Protein AF-A0A8B3NMQ1-F1 (afdb_monomer)

Nearest PDB structures (foldseek):
  6d0g-assembly1_A  TM=8.238E-01  e=6.056E-02  Acinetobacter baumannii

Mean predicted aligned error: 4.78 Å

Sequence (65 aa):
IVVSSERGAHFMLFGGASLGSKRYIWWNFVSSSKERIEQAKEEWKTGRFDIVPGDEEEFIPLPEG

Structure (mmCIF, N/CA/C/O backbone):
data_AF-A0A8B3NMQ1-F1
#
_entry.id   AF-A0A8B3NMQ1-F1
#
loop_
_atom_site.group_PDB
_atom_site.id
_atom_site.type_symbol
_atom_site.label_atom_id
_atom_site.label_alt_id
_atom_site.label_comp_id
_atom_site.label_asym_id
_atom_site.label_entity_id
_atom_site.label_seq_id
_atom_site.pdbx_PDB_ins_code
_atom_site.Cartn_x
_atom_site.Cartn_y
_atom_site.Cartn_z
_atom_site.occupancy
_atom_site.B_iso_or_equiv
_atom_site.auth_seq_id
_atom_site.auth_comp_id
_atom_site.auth_asym_id
_atom_site.auth_atom_id
_atom_site.pdbx_PDB_model_num
ATOM 1 N N . ILE A 1 1 ? 19.337 0.667 -20.837 1.00 86.31 1 ILE A N 1
ATOM 2 C CA . ILE A 1 1 ? 19.079 -0.698 -20.316 1.00 86.31 1 ILE A CA 1
ATOM 3 C C . ILE A 1 1 ? 19.232 -1.641 -21.494 1.00 86.31 1 ILE A C 1
ATOM 5 O O . ILE A 1 1 ? 18.646 -1.354 -22.529 1.00 86.31 1 ILE A O 1
ATOM 9 N N . VAL A 1 2 ? 20.061 -2.679 -21.375 1.00 93.75 2 VAL A N 1
ATOM 10 C CA . VAL A 1 2 ? 20.259 -3.678 -22.437 1.00 93.75 2 VAL A CA 1
ATOM 11 C C . VAL A 1 2 ? 19.723 -5.011 -21.928 1.00 93.75 2 VAL A C 1
ATOM 13 O O . VAL A 1 2 ? 20.069 -5.419 -20.822 1.00 93.75 2 VAL A O 1
ATOM 16 N N . VAL A 1 3 ? 18.867 -5.653 -22.721 1.00 94.06 3 VAL A N 1
ATOM 17 C CA . VAL A 1 3 ? 18.310 -6.988 -22.462 1.00 94.06 3 VAL A CA 1
ATOM 18 C C . VAL A 1 3 ? 18.627 -7.854 -23.677 1.00 94.06 3 VAL A C 1
ATOM 20 O O . VAL A 1 3 ? 18.369 -7.436 -24.804 1.00 94.06 3 VAL A O 1
ATOM 23 N N . SER A 1 4 ? 19.186 -9.041 -23.461 1.00 95.31 4 SER A N 1
ATOM 24 C CA . SER A 1 4 ? 19.488 -10.011 -24.517 1.00 95.31 4 SER A CA 1
ATOM 25 C C . SER A 1 4 ? 19.012 -11.408 -24.118 1.00 95.31 4 SER A C 1
ATOM 27 O O . SER A 1 4 ? 18.982 -11.756 -22.939 1.00 95.31 4 SER A O 1
ATOM 29 N N . SER A 1 5 ? 18.619 -12.209 -25.110 1.00 96.88 5 SER A N 1
ATOM 30 C CA . SER A 1 5 ? 18.312 -13.630 -24.938 1.00 96.88 5 SER A CA 1
ATOM 31 C C . SER A 1 5 ? 18.729 -14.415 -26.179 1.00 96.88 5 SER A C 1
ATOM 33 O O . SER A 1 5 ? 18.493 -13.971 -27.300 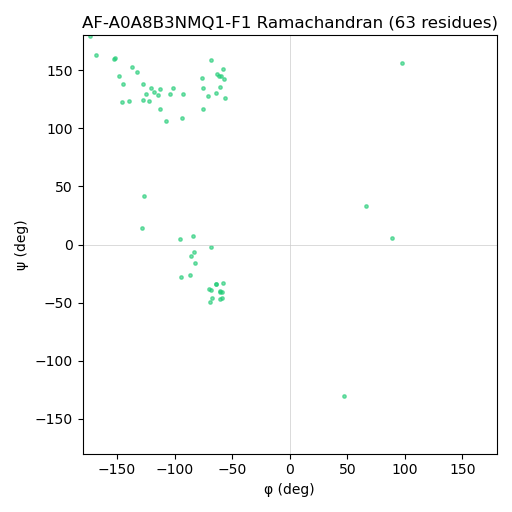1.00 96.88 5 SER A O 1
ATOM 35 N N . GLU A 1 6 ? 19.321 -15.591 -25.973 1.00 95.19 6 GLU 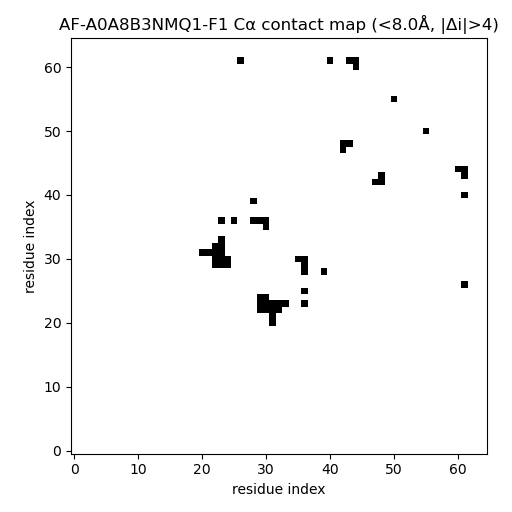A N 1
ATOM 36 C CA . GLU A 1 6 ? 19.786 -16.487 -27.041 1.00 95.19 6 GLU A CA 1
ATOM 37 C C . GLU A 1 6 ? 18.692 -17.432 -27.557 1.00 95.19 6 GLU A C 1
ATOM 39 O O . GLU A 1 6 ? 18.753 -17.893 -28.692 1.00 95.19 6 GLU A O 1
ATOM 44 N N . ARG A 1 7 ? 17.689 -17.746 -26.726 1.00 95.75 7 ARG A N 1
ATOM 45 C CA . ARG A 1 7 ? 16.636 -18.738 -27.033 1.00 95.75 7 ARG A CA 1
ATOM 46 C C . ARG A 1 7 ? 15.212 -18.199 -26.840 1.00 95.75 7 ARG A C 1
ATOM 48 O O . ARG A 1 7 ? 14.258 -18.970 -26.831 1.00 95.75 7 ARG A O 1
ATOM 55 N N . GLY A 1 8 ? 15.074 -16.879 -26.711 1.00 95.12 8 GLY A N 1
ATOM 56 C CA . GLY A 1 8 ? 13.813 -16.186 -26.431 1.00 95.12 8 GLY A CA 1
ATOM 57 C C . GLY A 1 8 ? 13.629 -15.854 -24.947 1.00 95.12 8 GLY A C 1
ATOM 58 O O . GLY A 1 8 ? 14.255 -16.450 -24.071 1.00 95.12 8 GLY A O 1
ATOM 59 N N . ALA A 1 9 ? 12.820 -14.840 -24.651 1.00 95.75 9 ALA A N 1
ATOM 60 C CA . ALA A 1 9 ? 12.483 -14.440 -23.287 1.00 95.75 9 ALA A CA 1
ATOM 61 C C . ALA A 1 9 ? 11.062 -13.869 -23.240 1.00 95.75 9 ALA A C 1
ATOM 63 O O . ALA A 1 9 ? 10.648 -13.170 -24.162 1.00 95.75 9 ALA A O 1
ATOM 64 N N . HIS A 1 10 ? 10.351 -14.122 -22.141 1.00 96.38 10 HIS A N 1
ATOM 65 C CA . HIS A 1 10 ? 9.148 -13.385 -21.765 1.00 96.38 10 HIS A CA 1
ATOM 66 C C . HIS A 1 10 ? 9.529 -12.498 -20.578 1.00 96.38 10 HIS A C 1
ATOM 68 O O . HIS A 1 10 ? 9.797 -13.007 -19.491 1.00 96.38 10 HIS A O 1
ATOM 74 N N . PHE A 1 11 ? 9.651 -11.188 -20.803 1.00 95.19 11 PHE A N 1
ATOM 75 C CA . PHE A 1 11 ? 10.094 -10.251 -19.772 1.00 95.19 11 PHE A CA 1
ATOM 76 C C . PHE A 1 11 ? 9.253 -8.976 -19.772 1.00 95.19 11 PHE A C 1
ATOM 78 O O . PHE A 1 11 ? 8.722 -8.565 -20.802 1.00 95.19 11 PHE A O 1
ATOM 85 N N . MET A 1 12 ? 9.175 -8.339 -18.604 1.00 96.38 12 MET A N 1
ATOM 86 C CA . MET A 1 12 ? 8.602 -7.011 -18.422 1.00 96.38 12 MET A CA 1
ATOM 87 C C . MET A 1 12 ? 9.696 -6.082 -17.903 1.00 96.38 12 MET A C 1
ATOM 89 O O . MET A 1 12 ? 10.392 -6.406 -16.942 1.00 96.38 12 MET A O 1
ATOM 93 N N . LEU A 1 13 ? 9.832 -4.919 -18.534 1.00 95.69 13 LEU A N 1
ATOM 94 C CA . LEU A 1 13 ? 10.640 -3.818 -18.031 1.00 95.69 13 LEU A CA 1
ATOM 95 C C . LEU A 1 13 ? 9.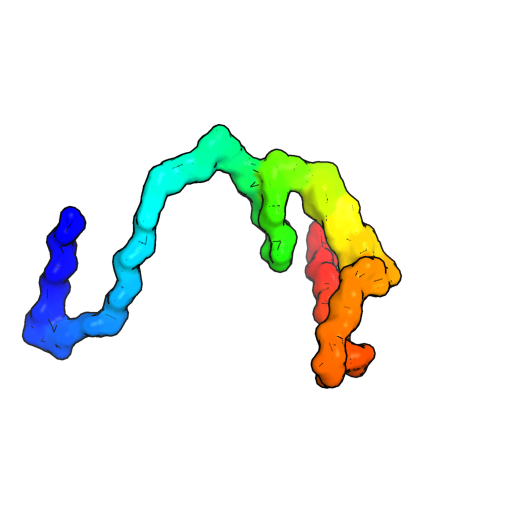697 -2.676 -17.656 1.00 95.69 13 LEU A C 1
ATOM 97 O O . LEU A 1 13 ? 9.020 -2.125 -18.520 1.00 95.69 13 LEU A O 1
ATOM 101 N N . PHE A 1 14 ? 9.661 -2.326 -16.374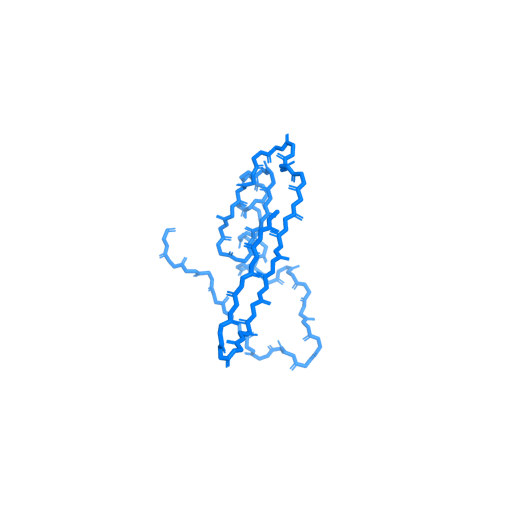 1.00 95.56 14 PHE A N 1
ATOM 102 C CA . PHE A 1 14 ? 8.858 -1.226 -15.853 1.00 95.56 14 PHE A CA 1
ATOM 103 C C . PHE A 1 14 ? 9.744 -0.291 -15.032 1.00 95.56 14 PHE A C 1
ATOM 105 O O . PHE A 1 14 ? 10.599 -0.737 -14.268 1.00 95.56 14 PHE A O 1
ATOM 112 N N . GLY A 1 15 ? 9.550 1.012 -15.204 1.00 94.19 15 GLY A N 1
ATOM 113 C CA . GLY A 1 15 ? 10.308 2.036 -14.502 1.00 94.19 15 GLY A CA 1
ATOM 114 C C . GLY A 1 15 ? 9.678 3.412 -14.677 1.00 94.19 15 GLY A C 1
ATOM 115 O O . GLY A 1 15 ? 8.858 3.631 -15.565 1.00 94.19 15 GLY A O 1
ATOM 116 N N . GLY A 1 16 ? 10.073 4.340 -13.815 1.00 93.25 16 GLY A N 1
ATOM 117 C CA . GLY A 1 16 ? 9.586 5.712 -13.798 1.00 93.25 16 GLY A CA 1
ATOM 118 C C . GLY A 1 16 ? 10.363 6.540 -12.781 1.00 93.25 16 GLY A C 1
ATOM 119 O O . GLY A 1 16 ? 11.261 6.028 -12.109 1.00 93.25 16 GLY A O 1
ATOM 120 N N . ALA A 1 17 ? 10.025 7.823 -12.672 1.00 94.81 17 ALA A N 1
ATOM 121 C CA . ALA A 1 17 ? 10.573 8.673 -11.622 1.00 94.81 17 ALA A CA 1
ATOM 122 C C . ALA A 1 17 ? 10.250 8.100 -10.230 1.00 94.81 17 ALA A C 1
ATOM 124 O O . ALA A 1 17 ? 9.227 7.436 -10.037 1.00 94.81 17 ALA A O 1
ATOM 125 N N . SER A 1 18 ? 11.111 8.376 -9.250 1.00 91.56 18 SER A N 1
ATOM 126 C CA . SER A 1 18 ? 10.815 8.037 -7.861 1.00 91.56 18 SER A CA 1
ATOM 127 C C . SER A 1 18 ? 9.539 8.746 -7.401 1.00 91.56 18 SER A C 1
ATOM 129 O O . SER A 1 18 ? 9.252 9.882 -7.784 1.00 91.56 18 SER A O 1
ATOM 131 N N . LEU A 1 19 ? 8.761 8.076 -6.550 1.00 89.62 19 LEU A N 1
ATOM 132 C CA . LEU A 1 19 ? 7.626 8.721 -5.901 1.00 89.62 19 LEU A CA 1
ATOM 133 C C . LEU A 1 19 ? 8.147 9.839 -4.988 1.00 89.62 19 LEU A C 1
ATOM 135 O O . LEU A 1 19 ? 9.034 9.611 -4.169 1.00 89.62 19 LEU A O 1
ATOM 139 N N . GLY A 1 20 ? 7.572 11.040 -5.102 1.00 91.06 20 GLY A N 1
ATOM 140 C CA . GLY A 1 20 ? 8.006 12.225 -4.346 1.00 91.06 20 GLY A CA 1
ATOM 141 C C . GLY A 1 20 ? 7.747 12.169 -2.835 1.00 91.06 20 GLY A C 1
ATOM 142 O O . GLY A 1 20 ? 8.092 13.099 -2.114 1.00 91.06 20 GLY A O 1
ATOM 143 N N . SER A 1 21 ? 7.125 11.101 -2.335 1.00 90.69 21 SER A N 1
ATOM 144 C CA . SER A 1 21 ? 6.904 10.887 -0.907 1.00 90.69 21 SER A CA 1
ATOM 145 C C . SER A 1 21 ? 6.801 9.403 -0.577 1.00 90.69 21 SER A C 1
ATOM 147 O O . SER A 1 21 ? 6.507 8.568 -1.437 1.00 90.69 21 SER A O 1
ATOM 149 N N . LYS A 1 22 ? 7.028 9.072 0.699 1.00 93.50 22 LYS A N 1
ATOM 150 C CA . LYS A 1 22 ? 6.896 7.707 1.211 1.00 93.50 22 LYS A CA 1
ATOM 151 C C . LYS A 1 22 ? 5.485 7.172 0.948 1.00 93.50 22 LYS A C 1
ATOM 153 O O . LYS A 1 22 ? 4.495 7.902 1.038 1.00 93.50 22 LYS A O 1
ATOM 158 N N . ARG A 1 23 ? 5.395 5.886 0.623 1.00 95.75 23 ARG A N 1
ATOM 159 C CA . ARG A 1 23 ? 4.141 5.134 0.625 1.00 95.75 23 ARG A CA 1
ATOM 160 C C . ARG A 1 23 ? 4.197 4.102 1.736 1.00 95.75 23 ARG A C 1
ATOM 162 O O . ARG A 1 23 ? 5.204 3.421 1.915 1.00 95.75 23 ARG A O 1
ATOM 169 N N . TYR A 1 24 ? 3.121 4.041 2.493 1.00 97.12 24 TYR A N 1
ATOM 170 C CA . TYR A 1 24 ? 2.811 2.959 3.400 1.00 97.12 24 TYR A CA 1
ATOM 171 C C . TYR A 1 24 ? 1.954 1.970 2.619 1.00 97.12 24 TYR A C 1
ATOM 173 O O . TYR A 1 24 ? 1.001 2.369 1.951 1.00 97.12 24 TYR A O 1
ATOM 181 N N . ILE A 1 25 ? 2.352 0.704 2.663 1.00 97.12 25 ILE A N 1
ATOM 182 C CA . ILE A 1 25 ? 1.658 -0.408 2.023 1.00 97.12 25 ILE A CA 1
ATOM 183 C C . ILE A 1 25 ? 1.346 -1.394 3.138 1.00 97.12 25 ILE A C 1
ATOM 185 O O . ILE A 1 25 ? 2.252 -1.802 3.867 1.00 97.12 25 ILE A O 1
ATOM 189 N N . TRP A 1 26 ? 0.074 -1.730 3.298 1.00 96.56 26 TRP A N 1
ATOM 190 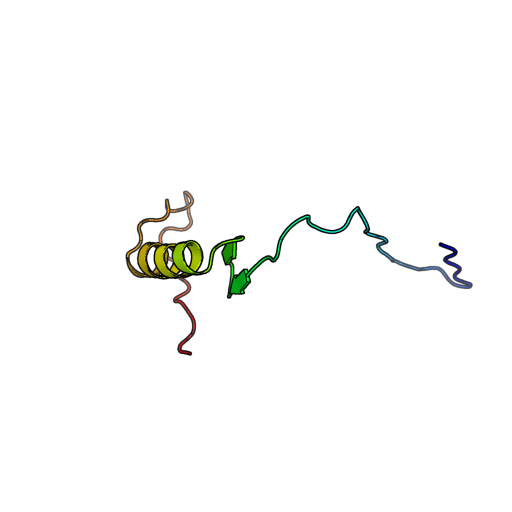C CA . TRP A 1 26 ? -0.386 -2.730 4.249 1.00 96.56 26 TRP A CA 1
ATOM 191 C C . TRP A 1 26 ? -1.577 -3.453 3.633 1.00 96.56 26 TRP A C 1
ATOM 193 O O . TRP A 1 26 ? -2.555 -2.803 3.264 1.00 96.56 26 TRP A O 1
ATOM 203 N N . TRP A 1 27 ? -1.486 -4.780 3.505 1.00 95.75 27 TRP A N 1
ATOM 204 C CA . TRP A 1 27 ? -2.469 -5.577 2.767 1.00 95.75 27 TRP A CA 1
ATOM 205 C C . TRP A 1 27 ? -2.771 -4.937 1.393 1.00 95.75 27 TRP A C 1
ATOM 207 O O . TRP A 1 27 ? -1.840 -4.555 0.682 1.00 95.75 27 TRP A O 1
ATOM 217 N N . ASN A 1 28 ? -4.044 -4.759 1.047 1.00 96.25 28 ASN A N 1
ATOM 218 C CA . ASN A 1 28 ? -4.496 -4.128 -0.192 1.00 96.25 28 ASN A CA 1
ATOM 219 C C . ASN A 1 28 ? -4.550 -2.587 -0.123 1.00 96.25 28 ASN A C 1
ATOM 221 O O . ASN A 1 28 ? -5.032 -1.946 -1.056 1.00 96.25 28 ASN A O 1
ATOM 225 N N . PHE A 1 29 ? -4.061 -1.961 0.955 1.00 97.00 29 PHE A N 1
ATOM 226 C CA . PHE A 1 29 ? -4.093 -0.508 1.134 1.00 97.00 29 PHE A CA 1
ATOM 227 C C . PHE A 1 29 ? -2.730 0.141 0.898 1.00 97.00 29 PHE A C 1
ATOM 229 O O . PHE A 1 29 ? -1.718 -0.229 1.498 1.00 97.00 29 PHE A O 1
ATOM 236 N N . VAL A 1 30 ? -2.727 1.184 0.064 1.00 97.50 30 VAL A N 1
ATOM 237 C CA . VAL A 1 30 ? -1.552 2.009 -0.232 1.00 97.50 30 VAL A CA 1
ATOM 238 C C . VAL A 1 30 ? -1.893 3.476 -0.005 1.00 97.50 30 VAL A C 1
ATOM 240 O O . VAL A 1 30 ? -2.831 4.003 -0.594 1.00 97.50 30 VAL A O 1
ATOM 243 N N . SER A 1 31 ? -1.118 4.163 0.832 1.00 97.00 31 SER A N 1
ATOM 244 C CA . SER A 1 31 ? -1.324 5.587 1.121 1.00 97.00 31 SER A CA 1
ATOM 245 C C . SER A 1 31 ? -0.019 6.282 1.501 1.00 97.00 31 SER A C 1
ATOM 247 O O . SER A 1 31 ? 0.951 5.645 1.900 1.00 97.00 31 SER A O 1
ATOM 249 N N . SER A 1 32 ? 0.026 7.609 1.403 1.00 96.44 32 SER A N 1
ATOM 250 C CA . SER A 1 32 ? 1.101 8.423 1.987 1.00 96.44 32 SER A CA 1
ATOM 251 C C . SER A 1 32 ? 0.896 8.744 3.475 1.00 96.44 32 SER A C 1
ATOM 253 O O . SER A 1 32 ? 1.800 9.301 4.088 1.00 96.44 32 SER A O 1
ATOM 255 N N . SER A 1 33 ? -0.255 8.396 4.062 1.00 96.75 33 SER A N 1
ATOM 256 C CA . SER A 1 33 ? -0.580 8.571 5.488 1.00 96.75 33 SER A CA 1
ATOM 257 C C . SER A 1 33 ? -0.890 7.220 6.130 1.00 96.75 33 SER A C 1
ATOM 259 O O . SER A 1 33 ? -1.641 6.422 5.564 1.00 96.75 33 SER A O 1
ATOM 261 N N . LYS A 1 34 ? -0.328 6.973 7.320 1.00 96.50 34 LYS A N 1
ATOM 262 C CA . LYS A 1 34 ? -0.641 5.773 8.111 1.00 96.50 34 LYS A CA 1
ATOM 263 C C . LYS A 1 34 ? -2.058 5.835 8.670 1.00 96.50 34 LYS A C 1
ATOM 265 O O . LYS A 1 34 ? -2.760 4.835 8.666 1.00 96.50 34 LYS A O 1
ATOM 270 N N . GLU A 1 35 ? -2.491 7.016 9.086 1.00 97.88 35 GLU A N 1
ATOM 271 C CA . GLU A 1 35 ? -3.812 7.275 9.658 1.00 97.88 35 GLU A CA 1
ATOM 272 C C . GLU A 1 35 ? -4.910 6.924 8.651 1.00 97.88 35 GLU A C 1
ATOM 274 O O . GLU A 1 35 ? -5.896 6.283 9.005 1.00 97.88 35 GLU A O 1
ATOM 279 N N . ARG A 1 36 ? -4.701 7.248 7.365 1.00 97.56 36 ARG A N 1
ATOM 280 C CA . ARG A 1 36 ? -5.632 6.851 6.302 1.00 97.56 36 ARG A CA 1
ATOM 281 C C . ARG A 1 36 ? -5.709 5.333 6.124 1.00 97.56 36 ARG A C 1
ATOM 283 O O . ARG A 1 36 ? -6.782 4.833 5.795 1.00 97.56 36 ARG A O 1
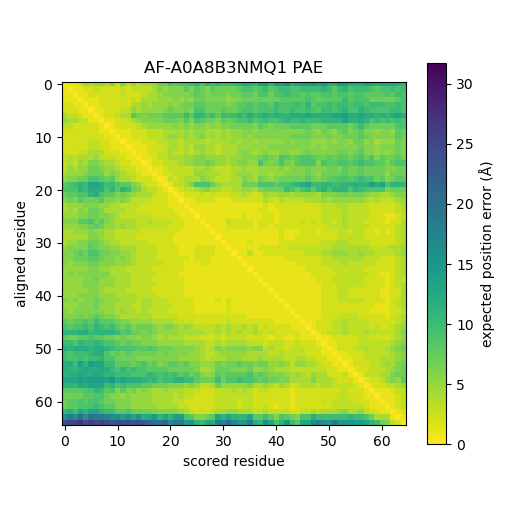ATOM 290 N N . ILE A 1 37 ? -4.602 4.613 6.331 1.00 97.88 37 ILE A N 1
ATOM 291 C CA . ILE A 1 37 ? -4.597 3.145 6.297 1.00 97.88 37 ILE A CA 1
ATOM 292 C C . ILE A 1 37 ? -5.388 2.591 7.479 1.00 97.88 37 ILE A C 1
ATOM 294 O O . ILE A 1 37 ? -6.236 1.739 7.259 1.00 97.88 37 ILE A O 1
ATOM 298 N N . GLU A 1 38 ? -5.182 3.092 8.698 1.00 97.31 38 GLU A N 1
ATOM 299 C CA . GLU A 1 38 ? -5.967 2.643 9.859 1.00 97.31 38 GLU A CA 1
ATOM 300 C C . GLU A 1 38 ? -7.465 2.921 9.676 1.00 97.31 38 GLU A C 1
ATOM 302 O O . GLU A 1 38 ? -8.289 2.048 9.934 1.00 97.31 38 GLU A O 1
ATOM 307 N N . GLN A 1 39 ? -7.827 4.082 9.124 1.00 97.94 39 GLN A N 1
ATOM 308 C CA . GLN A 1 39 ? -9.212 4.364 8.749 1.00 97.94 39 GLN A CA 1
ATOM 309 C C . GLN A 1 39 ? -9.747 3.342 7.732 1.00 97.94 39 GLN A C 1
ATOM 311 O O . GLN A 1 39 ? -10.850 2.833 7.907 1.00 97.94 39 GLN A O 1
ATOM 316 N N . ALA A 1 40 ? -8.973 3.016 6.690 1.00 97.44 40 ALA A N 1
ATOM 317 C CA . ALA A 1 40 ? -9.379 2.040 5.679 1.00 97.44 40 ALA A CA 1
ATOM 318 C C . ALA A 1 40 ? -9.548 0.628 6.266 1.00 97.44 40 ALA A C 1
ATOM 320 O O . ALA A 1 40 ? -10.444 -0.103 5.853 1.00 97.44 40 ALA A O 1
ATOM 321 N N . LYS A 1 41 ? -8.743 0.248 7.267 1.00 96.44 41 LYS A N 1
ATOM 322 C CA . LYS A 1 41 ? -8.935 -1.014 7.993 1.00 96.44 41 LYS A CA 1
ATOM 323 C C . LYS A 1 41 ? -10.291 -1.061 8.687 1.00 96.44 41 LYS A C 1
ATOM 325 O O . LYS A 1 41 ? -10.994 -2.058 8.565 1.00 96.44 41 LYS A O 1
ATOM 330 N N . GLU A 1 42 ? -10.667 -0.000 9.394 1.00 96.69 42 GLU A N 1
ATOM 331 C CA . GLU A 1 42 ? -11.959 0.054 10.084 1.00 96.69 42 GLU A CA 1
ATOM 332 C C . GLU A 1 42 ? -13.127 0.121 9.095 1.00 96.69 42 GLU A C 1
ATOM 334 O O . GLU A 1 42 ? -14.127 -0.572 9.275 1.00 96.69 42 GLU A O 1
ATOM 339 N N . GLU A 1 43 ? -12.987 0.875 8.003 1.00 96.81 43 GLU A N 1
ATOM 340 C CA . GLU A 1 43 ? -13.965 0.899 6.907 1.00 96.81 43 GLU A CA 1
ATOM 341 C C . GLU A 1 43 ? -14.161 -0.496 6.296 1.00 96.81 43 GLU A C 1
ATOM 343 O O . GLU A 1 43 ? -15.297 -0.902 6.066 1.00 96.81 43 GLU A O 1
ATOM 348 N N . TRP A 1 44 ? -13.087 -1.267 6.107 1.00 95.94 44 TRP A N 1
ATOM 349 C CA . TRP A 1 44 ? -13.166 -2.634 5.588 1.00 95.94 44 TRP A CA 1
ATOM 350 C C . TRP A 1 44 ? -13.815 -3.598 6.576 1.00 95.94 44 TRP A C 1
ATOM 352 O O . TRP A 1 44 ? -14.766 -4.289 6.223 1.00 95.94 44 TRP A O 1
ATOM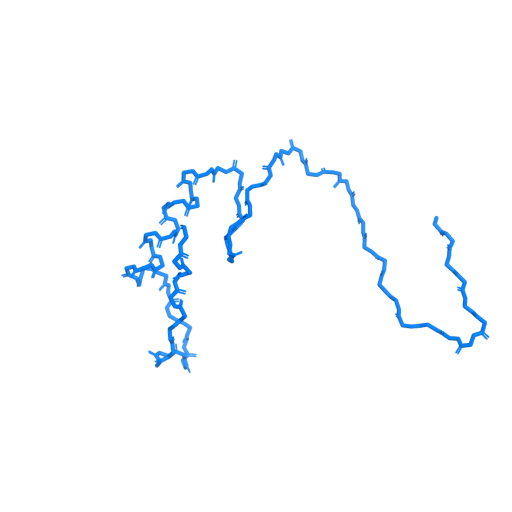 362 N N . LYS A 1 45 ? -13.366 -3.600 7.837 1.00 94.19 45 LYS A N 1
ATOM 363 C CA . LYS A 1 45 ? -13.953 -4.442 8.894 1.00 94.19 45 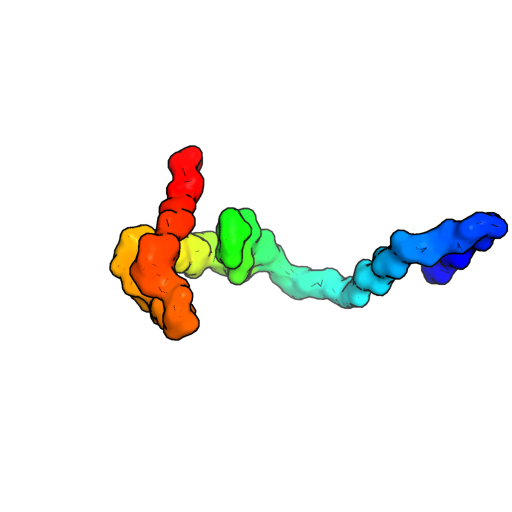LYS A CA 1
ATOM 364 C C . LYS A 1 45 ? -15.442 -4.172 9.104 1.00 94.19 45 LYS A C 1
ATOM 366 O O . LYS A 1 45 ? -16.171 -5.080 9.482 1.00 94.19 45 LYS A O 1
ATOM 371 N N . THR A 1 4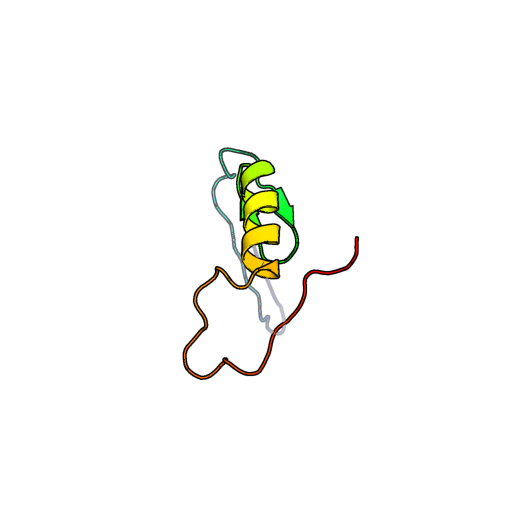6 ? -15.878 -2.928 8.908 1.00 94.62 46 THR A N 1
ATOM 372 C CA . THR A 1 46 ? -17.273 -2.513 9.121 1.00 94.62 46 THR A CA 1
ATOM 373 C C . THR A 1 46 ? -18.122 -2.527 7.849 1.00 94.62 46 THR A C 1
ATOM 375 O O . THR A 1 46 ? -19.279 -2.118 7.911 1.00 94.62 46 THR A O 1
ATOM 378 N N . GLY A 1 47 ? -17.583 -2.986 6.711 1.00 92.81 47 GLY A N 1
ATOM 379 C CA . GLY A 1 47 ? -18.332 -3.096 5.454 1.00 92.81 47 GLY A CA 1
ATOM 380 C C . GLY A 1 47 ? -18.751 -1.748 4.857 1.00 92.81 47 GLY A C 1
ATOM 381 O O . GLY A 1 47 ? -19.823 -1.639 4.276 1.00 92.81 47 GLY A O 1
ATOM 382 N N . ARG A 1 48 ? -17.941 -0.695 5.038 1.00 94.69 48 ARG A N 1
ATOM 383 C CA . ARG A 1 48 ? -18.211 0.654 4.498 1.00 94.69 48 ARG A CA 1
ATOM 384 C C . ARG A 1 48 ? -17.722 0.866 3.068 1.00 94.69 48 ARG A C 1
ATOM 386 O O . ARG A 1 48 ? -18.010 1.912 2.494 1.00 94.69 48 ARG A O 1
ATOM 393 N N . PHE A 1 49 ? -16.946 -0.067 2.526 1.00 93.19 49 PHE A N 1
ATOM 394 C CA . PHE A 1 49 ? -16.635 -0.067 1.101 1.00 93.19 49 PHE A CA 1
ATOM 395 C C . PHE A 1 49 ? -17.839 -0.586 0.322 1.00 93.19 49 PHE A C 1
ATOM 397 O O . PHE A 1 49 ? -18.523 -1.499 0.781 1.00 93.19 49 PHE A O 1
ATOM 404 N N . ASP A 1 50 ? -18.078 -0.002 -0.849 1.00 92.69 50 ASP A N 1
ATOM 405 C CA . ASP A 1 50 ? -19.143 -0.458 -1.733 1.00 92.69 50 ASP A CA 1
ATOM 406 C C . ASP A 1 50 ? -18.901 -1.914 -2.141 1.00 92.69 50 ASP A C 1
ATOM 408 O O . ASP A 1 50 ? -17.784 -2.302 -2.497 1.00 92.69 50 ASP A O 1
ATOM 412 N N . ILE A 1 51 ? -19.966 -2.711 -2.094 1.00 91.75 51 ILE A N 1
ATOM 413 C CA . ILE A 1 51 ? -19.938 -4.098 -2.547 1.00 91.75 51 ILE A CA 1
ATOM 414 C C . ILE A 1 51 ? -19.949 -4.101 -4.075 1.00 91.75 51 ILE A C 1
ATOM 416 O O . ILE A 1 51 ? -20.718 -3.371 -4.711 1.00 91.75 51 ILE A O 1
ATOM 420 N N . VAL A 1 52 ? -19.083 -4.917 -4.671 1.00 90.81 52 VAL A N 1
ATOM 421 C CA . VAL A 1 52 ? -19.065 -5.107 -6.120 1.00 90.81 52 VAL A CA 1
ATOM 422 C C . VAL A 1 52 ? -20.312 -5.909 -6.514 1.00 90.81 52 VAL A C 1
ATOM 424 O O . VAL A 1 52 ? -20.546 -6.965 -5.932 1.00 90.81 52 VAL A O 1
ATOM 427 N N . PRO A 1 53 ? -21.122 -5.449 -7.487 1.00 93.56 53 PRO A N 1
ATOM 428 C CA . PRO A 1 53 ? -22.309 -6.188 -7.910 1.00 93.56 53 PRO A CA 1
ATOM 429 C C . PRO A 1 53 ? -21.971 -7.618 -8.353 1.00 93.56 53 PRO A C 1
ATOM 431 O O . PRO A 1 53 ? -21.143 -7.802 -9.248 1.00 93.56 53 PRO A O 1
ATOM 434 N N . GLY A 1 54 ? -22.642 -8.607 -7.762 1.00 93.69 54 GLY A N 1
ATOM 435 C CA . GLY A 1 54 ? -22.404 -10.033 -7.994 1.00 93.69 54 GLY A CA 1
ATOM 436 C C . GLY A 1 54 ? -21.345 -10.677 -7.090 1.00 93.69 54 GLY A C 1
ATOM 437 O O . GLY A 1 54 ? -21.009 -11.837 -7.324 1.00 93.69 54 GLY A O 1
ATOM 438 N N . ASP A 1 55 ? -20.815 -9.947 -6.104 1.00 90.69 55 ASP A N 1
ATOM 439 C CA . ASP A 1 55 ? -19.828 -10.415 -5.118 1.00 90.69 55 ASP A CA 1
ATOM 440 C C . ASP A 1 55 ? -20.306 -10.134 -3.678 1.00 90.69 55 ASP A C 1
ATOM 442 O O . ASP A 1 55 ? -19.579 -9.627 -2.826 1.00 90.69 55 ASP A O 1
ATOM 446 N N . GLU A 1 56 ? -21.592 -10.371 -3.411 1.00 91.88 56 GLU A N 1
ATOM 447 C CA . GLU A 1 56 ? -22.209 -10.076 -2.111 1.00 91.88 56 GLU A CA 1
ATOM 448 C C . GLU A 1 56 ? -21.974 -11.169 -1.054 1.00 91.88 56 GLU A C 1
ATOM 450 O O . GLU A 1 56 ? -22.216 -10.941 0.133 1.00 91.88 56 GLU A O 1
ATOM 455 N N . GLU A 1 57 ? -21.555 -12.365 -1.474 1.00 89.38 57 GLU A N 1
ATOM 456 C CA . GLU A 1 57 ? -21.475 -13.546 -0.606 1.00 89.38 57 GLU A CA 1
ATOM 457 C C . GLU A 1 57 ? -20.088 -13.759 0.014 1.00 89.38 57 GLU A C 1
ATOM 459 O O . GLU A 1 57 ? -19.984 -14.332 1.103 1.00 89.38 57 GLU A O 1
ATOM 464 N N . GLU A 1 58 ? -19.021 -13.310 -0.651 1.00 90.00 58 GLU A N 1
ATOM 465 C CA . GLU A 1 58 ? -17.646 -13.552 -0.219 1.00 90.00 58 GLU A CA 1
ATOM 466 C C . GLU A 1 58 ? -17.053 -12.321 0.481 1.00 90.00 58 GLU A C 1
ATOM 468 O O . GLU A 1 58 ? -17.165 -11.184 0.029 1.00 90.00 58 GLU A O 1
ATOM 473 N N . PHE A 1 59 ? -16.390 -12.540 1.620 1.00 92.38 59 PHE A N 1
ATOM 474 C CA . PHE A 1 59 ? -15.675 -11.485 2.334 1.00 92.38 59 PHE A CA 1
ATOM 475 C C . PHE A 1 59 ? -14.343 -12.000 2.872 1.00 92.38 59 PHE A C 1
ATOM 477 O O . PHE A 1 59 ? -14.295 -12.945 3.661 1.00 92.38 59 PHE A O 1
ATOM 484 N N . ILE A 1 60 ? -13.253 -11.334 2.483 1.00 94.31 60 ILE A N 1
ATOM 485 C CA . ILE A 1 60 ? -11.904 -11.635 2.972 1.00 94.31 60 ILE A CA 1
ATOM 486 C C . ILE A 1 60 ? -11.606 -10.724 4.173 1.00 94.31 60 ILE A C 1
ATOM 488 O O . ILE A 1 60 ? -11.410 -9.516 3.990 1.00 94.31 60 ILE A O 1
ATOM 492 N N . PRO A 1 61 ? -11.547 -11.257 5.408 1.00 94.38 61 PRO A N 1
ATOM 493 C CA . PRO A 1 61 ? -11.241 -10.447 6.575 1.00 94.38 61 PRO A CA 1
ATOM 494 C C . PRO A 1 61 ? -9.793 -9.955 6.540 1.00 94.38 61 PRO A C 1
ATOM 496 O O . PRO A 1 61 ? -8.918 -10.529 5.886 1.00 94.38 61 PRO A O 1
ATOM 499 N N . LEU A 1 62 ? -9.527 -8.886 7.289 1.00 95.12 62 LEU A N 1
ATOM 500 C CA . LEU A 1 62 ? -8.154 -8.452 7.515 1.00 95.12 62 LEU A CA 1
ATOM 501 C C . LEU A 1 62 ? -7.358 -9.549 8.242 1.00 95.12 62 LEU A C 1
ATOM 503 O O . LEU A 1 62 ? -7.921 -10.216 9.111 1.00 95.12 62 LEU A O 1
ATOM 507 N N . PRO A 1 63 ? -6.057 -9.709 7.942 1.00 93.88 63 PRO A N 1
ATOM 508 C CA . PRO A 1 63 ? -5.207 -10.634 8.681 1.00 93.88 63 PRO A CA 1
ATOM 509 C C . PRO A 1 63 ? -5.082 -10.212 10.152 1.00 93.88 63 PRO A C 1
ATOM 511 O O . PRO A 1 63 ? -5.053 -9.019 10.465 1.00 93.88 63 PRO A O 1
ATOM 514 N N . GLU A 1 64 ? -4.966 -11.192 11.046 1.00 81.69 64 GLU A N 1
ATOM 515 C CA . GLU A 1 64 ? -4.638 -10.964 12.455 1.00 81.69 64 GLU A CA 1
ATOM 516 C C . GLU A 1 64 ? -3.137 -10.644 12.575 1.00 81.69 64 GLU A C 1
ATOM 518 O O . GLU A 1 64 ? -2.295 -11.470 12.213 1.00 81.69 64 GLU A O 1
ATOM 523 N N . GLY A 1 65 ? -2.785 -9.434 13.030 1.00 60.94 65 GLY A N 1
ATOM 524 C CA . GLY A 1 65 ? -1.390 -8.999 13.176 1.00 60.94 65 GLY A CA 1
ATOM 525 C C . GLY A 1 65 ? -1.214 -7.564 13.646 1.00 60.94 65 GLY A C 1
ATOM 526 O O . GLY A 1 65 ? -2.070 -6.713 13.310 1.00 60.94 65 GLY A O 1
#

Solvent-accessible surface area (backbone atoms only — not comparable to full-atom values): 4800 Å² total; per-residue (Å²): 140,91,86,87,65,95,86,69,82,90,84,83,89,85,86,74,81,79,73,96,60,70,70,49,75,53,92,97,42,75,35,76,45,69,67,60,47,55,52,50,51,53,33,56,78,68,63,68,59,84,74,56,91,95,48,84,86,71,80,86,75,82,80,93,128

pLDDT: mean 93.91, std 5.05, range [60.94, 97.94]

Secondary structure (DSSP, 8-state):
-----SS---------PPPSS--EEETTEEES-HHHHHHHHHHHHTT-SPPPTT--S---PPPP-

Radius of gyration: 18.85 Å; Cα contacts (8 Å, |Δi|>4): 29; chains: 1; bounding box: 43×31×40 Å

Foldseek 3Di:
DDDDDDPDDDDDDDDDDDDPADWDDDDPDIDRDPVVVVVVLVCLQVVVDDDDPPRPPDHDHGDDD